Protein AF-A0A517JZ63-F1 (afdb_monomer)

InterPro domains:
  IPR010921 Trp repressor/replication initiator [SSF48295] (14-66)
  IPR036388 Winged helix-like DNA-binding domain superfamily [G3DSA:1.10.10.10] (9-77)

Foldseek 3Di:
DDPPLCDLVNDDPVLLVQLVVLCVLCVCVVVVNDDLVVSCVVVVNDSVVSVQNVVLCVVNNSVSSRDDDPPCVPPDPDDPVVVCVVVVVVVD

Solvent-accessible surface area (backbone atoms only — not comparable to full-atom values): 5677 Å² total; per-residue (Å²): 130,83,78,75,75,78,51,68,84,79,47,57,65,73,48,48,53,53,14,49,55,52,46,65,66,49,42,44,43,76,73,67,76,39,53,63,68,57,49,18,67,78,68,75,42,60,54,70,55,53,53,50,44,53,52,31,29,76,77,50,39,70,54,40,47,36,79,75,76,6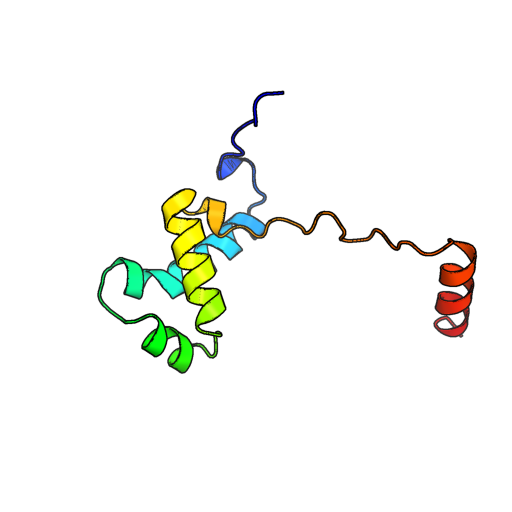4,90,60,74,87,64,68,101,60,62,68,69,62,52,53,63,63,53,54,75,76,76,117

Sequence (92 aa):
MKNKEKCLTNFSEAKRKKATQKYNIIKPFILGEQSLSSISKSKGIALSTLYRWNKSYKEQGLKGLIYATRADKGTRKIEPMIIDEIERPALM

pLDDT: mean 82.31, std 15.7, range [36.53, 96.5]

Secondary structure (DSSP, 8-state):
-------GGGS-HHHHHHHHHHHHHHHHHHTTSS-HHHHHHHHT--HHHHHHHHHHHHHHGGGGGSPPPPTTTT---S-HHHHHHHHGGG--

Structure (mmCIF, N/CA/C/O backbone):
data_AF-A0A517JZ63-F1
#
_entry.id   AF-A0A517JZ63-F1
#
loop_
_atom_site.group_PDB
_atom_site.id
_atom_site.type_symbol
_atom_site.label_atom_id
_atom_site.label_alt_id
_atom_site.label_comp_id
_atom_site.label_asym_id
_atom_site.label_entity_id
_atom_site.label_seq_id
_atom_site.pdbx_PDB_ins_code
_atom_site.Cartn_x
_atom_site.Cartn_y
_atom_site.Cartn_z
_atom_site.occupancy
_atom_site.B_iso_or_equiv
_atom_site.auth_seq_id
_atom_site.auth_comp_id
_atom_site.auth_asym_id
_atom_site.auth_atom_id
_atom_site.pdbx_PDB_model_num
ATOM 1 N N . MET A 1 1 ? 22.955 12.017 -12.384 1.00 36.53 1 MET A N 1
ATOM 2 C CA . MET A 1 1 ? 21.926 12.366 -13.394 1.00 36.53 1 MET A CA 1
ATOM 3 C C . MET A 1 1 ? 20.595 12.523 -12.676 1.00 36.53 1 MET A C 1
ATOM 5 O O . MET A 1 1 ? 20.146 11.571 -12.050 1.00 36.53 1 MET A O 1
ATOM 9 N N . LYS A 1 2 ? 20.040 13.743 -12.656 1.00 37.41 2 LYS A N 1
ATOM 10 C CA . LYS A 1 2 ? 18.840 14.104 -11.884 1.00 37.41 2 LYS A CA 1
ATOM 11 C C . LYS A 1 2 ? 17.685 13.162 -12.237 1.00 37.41 2 LYS A C 1
ATOM 13 O O . LYS A 1 2 ? 17.348 13.008 -13.409 1.00 37.41 2 LYS A O 1
ATOM 18 N N . ASN A 1 3 ? 17.137 12.513 -11.212 1.00 46.28 3 ASN A N 1
ATOM 19 C CA . ASN A 1 3 ? 15.971 11.642 -11.277 1.00 46.28 3 ASN A CA 1
ATOM 20 C C . ASN A 1 3 ? 14.850 12.422 -11.980 1.00 46.28 3 ASN A C 1
ATOM 22 O O . ASN A 1 3 ? 14.255 13.309 -11.377 1.00 46.28 3 ASN A O 1
ATOM 26 N N . LYS A 1 4 ? 14.590 12.147 -13.266 1.00 47.22 4 LYS A N 1
ATOM 27 C CA . LYS A 1 4 ? 13.364 12.606 -13.928 1.00 47.22 4 LYS A CA 1
ATOM 28 C C . LYS A 1 4 ? 12.236 12.020 -13.098 1.00 47.22 4 LYS A C 1
ATOM 30 O O . LYS A 1 4 ? 11.996 10.811 -13.157 1.00 47.22 4 LYS A O 1
ATOM 35 N N . GLU A 1 5 ? 11.613 12.837 -12.261 1.00 54.81 5 GLU A N 1
ATOM 36 C CA . GLU A 1 5 ? 10.476 12.429 -11.462 1.00 54.81 5 GLU A CA 1
ATOM 37 C C . GLU A 1 5 ? 9.421 11.912 -12.433 1.00 54.81 5 GLU A C 1
ATOM 39 O O . GLU A 1 5 ? 8.773 12.668 -13.143 1.00 54.81 5 GLU A O 1
ATOM 44 N N . LYS A 1 6 ? 9.321 10.585 -12.566 1.00 63.69 6 LYS A N 1
ATOM 45 C CA . LYS A 1 6 ? 8.336 9.971 -13.458 1.00 63.69 6 LYS A CA 1
ATOM 46 C C . LYS A 1 6 ? 6.953 10.393 -12.971 1.00 63.69 6 LYS A C 1
ATOM 48 O O . LYS A 1 6 ? 6.507 9.869 -11.955 1.00 63.69 6 LYS A O 1
ATOM 53 N N . CYS A 1 7 ? 6.321 11.357 -13.626 1.00 70.81 7 CYS A N 1
ATOM 54 C CA . CYS A 1 7 ? 4.961 11.776 -13.318 1.00 70.81 7 CYS A CA 1
ATOM 55 C C . CYS A 1 7 ? 3.993 10.617 -13.576 1.00 70.81 7 CYS A C 1
ATOM 57 O O . CYS A 1 7 ? 4.288 9.702 -14.347 1.00 70.81 7 CYS A O 1
ATOM 59 N N . LEU A 1 8 ? 2.821 10.644 -12.938 1.00 74.69 8 LEU A N 1
ATOM 60 C CA . LEU A 1 8 ? 1.781 9.627 -13.143 1.00 74.69 8 LEU A CA 1
ATOM 61 C C . LEU A 1 8 ? 1.413 9.443 -14.620 1.00 74.69 8 LEU A C 1
ATOM 63 O O . LEU A 1 8 ? 1.149 8.324 -15.057 1.00 74.69 8 LEU A O 1
ATOM 67 N N . THR A 1 9 ? 1.445 10.531 -15.383 1.00 79.94 9 THR A N 1
ATOM 68 C CA . THR A 1 9 ? 1.168 10.588 -16.822 1.00 79.94 9 THR A CA 1
ATOM 69 C C . THR A 1 9 ? 2.164 9.792 -17.668 1.00 79.94 9 THR A C 1
ATOM 71 O O . THR A 1 9 ? 1.798 9.326 -18.740 1.00 79.94 9 THR A O 1
ATOM 74 N N . ASN A 1 10 ? 3.381 9.541 -17.175 1.00 83.44 10 ASN A N 1
ATOM 75 C CA . ASN A 1 10 ? 4.405 8.774 -17.892 1.00 83.44 10 ASN A CA 1
ATOM 76 C C . ASN A 1 10 ? 4.186 7.252 -17.819 1.00 83.44 10 ASN A C 1
ATOM 78 O O . ASN A 1 10 ? 4.965 6.488 -18.390 1.00 83.44 10 ASN A O 1
ATOM 82 N N . PHE A 1 11 ? 3.175 6.782 -17.085 1.00 82.94 11 PHE A N 1
ATOM 83 C CA . PHE A 1 11 ? 2.870 5.361 -16.971 1.00 82.94 11 PHE A CA 1
ATOM 84 C C . PHE A 1 11 ? 1.718 4.958 -17.893 1.00 82.94 11 PHE A C 1
ATOM 86 O O . PHE A 1 11 ? 0.705 5.648 -17.996 1.00 82.94 11 PHE A O 1
ATOM 93 N N . SER A 1 12 ? 1.841 3.767 -18.489 1.00 86.62 12 SER A N 1
ATOM 94 C CA . SER A 1 12 ? 0.769 3.133 -19.266 1.00 86.62 12 SER A CA 1
ATOM 95 C C . SER A 1 12 ? -0.546 3.118 -18.486 1.00 86.62 12 SER A C 1
ATOM 97 O O . SER A 1 12 ? -0.543 2.895 -17.270 1.00 86.62 12 SER A O 1
ATOM 99 N N . GLU A 1 13 ? -1.667 3.244 -19.182 1.00 87.19 13 GLU A N 1
ATOM 100 C CA . GLU A 1 13 ? -3.001 3.246 -18.579 1.00 87.19 13 GLU A CA 1
ATOM 101 C C . GLU A 1 13 ? -3.260 2.033 -17.675 1.00 87.19 13 GLU A C 1
ATOM 103 O O . GLU A 1 13 ? -3.700 2.198 -16.540 1.00 87.19 13 GLU A O 1
ATOM 108 N N . ALA A 1 14 ? -2.855 0.829 -18.092 1.00 87.56 14 ALA A N 1
ATOM 109 C CA . ALA A 1 14 ? -2.978 -0.380 -17.276 1.00 87.56 14 ALA A CA 1
ATOM 110 C C . ALA A 1 14 ? -2.277 -0.263 -15.905 1.00 87.56 14 ALA A C 1
ATOM 112 O O . ALA A 1 14 ? -2.782 -0.746 -14.890 1.00 87.56 14 ALA A O 1
ATOM 113 N N . LYS A 1 15 ? -1.118 0.406 -15.851 1.00 87.38 15 LYS A N 1
ATOM 114 C CA . LYS A 1 15 ? -0.383 0.656 -14.598 1.00 87.38 15 LYS A CA 1
ATOM 115 C C . LYS A 1 15 ? -1.095 1.692 -13.734 1.00 87.38 15 LYS A C 1
ATOM 117 O O . LYS A 1 15 ? -1.201 1.480 -12.528 1.00 87.38 15 LYS A O 1
ATOM 122 N N . ARG A 1 16 ? -1.613 2.763 -14.346 1.00 89.88 16 ARG A N 1
ATOM 123 C CA . ARG A 1 16 ? -2.421 3.778 -13.653 1.00 89.88 16 ARG A CA 1
ATOM 124 C C . ARG A 1 16 ? -3.680 3.150 -13.054 1.00 89.88 16 AR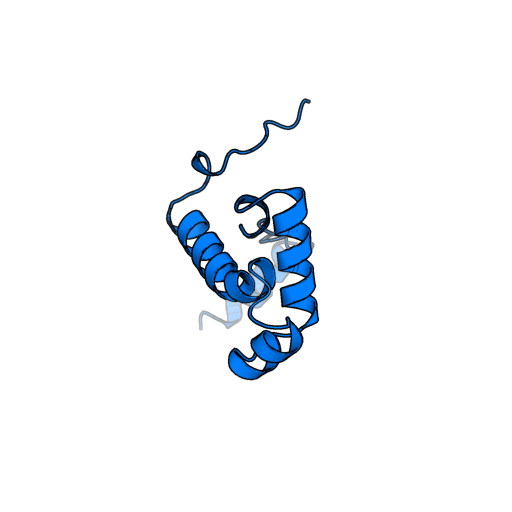G A C 1
ATOM 126 O O . ARG A 1 16 ? -3.900 3.284 -11.858 1.00 89.88 16 ARG A O 1
ATOM 133 N N . LYS A 1 17 ? -4.416 2.345 -13.828 1.00 90.75 17 LYS A N 1
ATOM 134 C CA . LYS A 1 17 ? -5.615 1.622 -13.376 1.00 90.75 17 LYS A CA 1
ATOM 135 C C . LYS A 1 17 ? -5.327 0.706 -12.184 1.00 90.75 17 LYS A C 1
ATOM 137 O O . LYS A 1 17 ? -6.059 0.743 -11.199 1.00 90.75 17 LYS A O 1
ATOM 142 N N . LYS A 1 18 ? -4.228 -0.058 -12.219 1.00 90.75 18 LYS A N 1
ATOM 143 C CA . LYS A 1 18 ? -3.801 -0.887 -11.075 1.00 90.75 18 LYS A CA 1
ATOM 144 C C . LYS A 1 18 ? -3.465 -0.054 -9.836 1.00 90.75 18 LYS A C 1
ATOM 146 O O . LYS A 1 18 ? -3.806 -0.456 -8.728 1.00 90.75 18 LYS A O 1
ATOM 151 N N . ALA A 1 19 ? -2.809 1.094 -9.997 1.00 91.62 19 ALA A N 1
ATOM 152 C CA . ALA A 1 19 ? -2.542 1.995 -8.877 1.00 91.62 19 ALA A CA 1
ATOM 153 C C . ALA A 1 19 ? -3.837 2.571 -8.286 1.00 91.62 19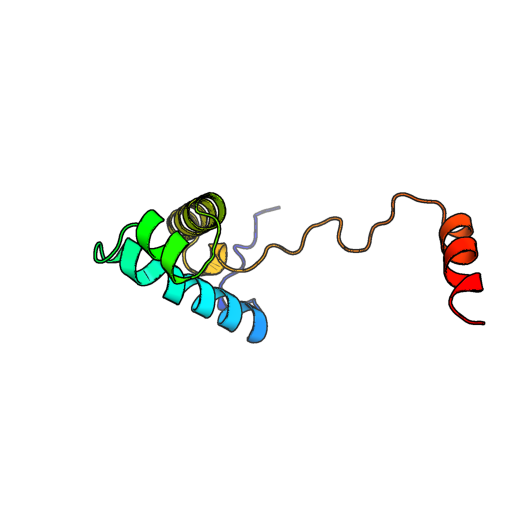 ALA A C 1
ATOM 155 O O . ALA A 1 19 ? -3.994 2.568 -7.068 1.00 91.62 19 ALA A O 1
ATOM 156 N N . THR A 1 20 ? -4.796 2.962 -9.129 1.00 93.19 20 THR A N 1
ATOM 157 C CA . THR A 1 20 ? -6.125 3.415 -8.694 1.00 93.19 20 THR A CA 1
ATOM 158 C C . THR A 1 20 ? -6.884 2.321 -7.942 1.00 93.19 20 THR A C 1
ATOM 160 O O . THR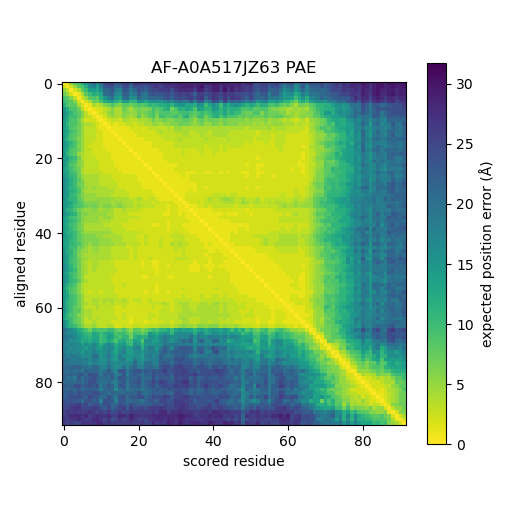 A 1 20 ? -7.471 2.591 -6.900 1.00 93.19 20 THR A O 1
ATOM 163 N N . GLN A 1 21 ? -6.826 1.066 -8.400 1.00 94.19 21 GLN A N 1
ATOM 164 C CA . GLN A 1 21 ? -7.433 -0.067 -7.687 1.00 94.19 21 GLN A CA 1
ATOM 165 C C . GLN A 1 21 ? -6.852 -0.231 -6.277 1.00 94.19 21 GLN A C 1
ATOM 167 O O . GLN A 1 21 ? -7.603 -0.385 -5.318 1.00 94.19 21 GLN A O 1
ATOM 172 N N . LYS A 1 22 ? -5.524 -0.143 -6.132 1.00 93.81 22 LYS A N 1
ATOM 173 C CA . LYS A 1 22 ? -4.870 -0.183 -4.814 1.00 93.81 22 LYS A CA 1
ATOM 174 C C . LYS A 1 22 ? -5.262 1.001 -3.943 1.00 93.81 22 LYS A C 1
ATOM 176 O O . LYS A 1 22 ? -5.514 0.814 -2.758 1.00 93.81 22 LYS A O 1
ATOM 181 N N . TYR A 1 23 ? -5.329 2.197 -4.525 1.00 95.19 23 TYR A N 1
ATOM 182 C CA . TYR A 1 23 ? -5.767 3.392 -3.813 1.00 95.19 23 TYR A CA 1
ATOM 183 C C . TYR A 1 23 ? -7.174 3.202 -3.252 1.00 95.19 23 TYR A C 1
ATOM 185 O O . TYR A 1 23 ? -7.373 3.408 -2.064 1.00 95.19 23 TYR A O 1
ATOM 193 N N . ASN A 1 24 ? -8.118 2.702 -4.052 1.00 95.75 24 ASN A N 1
ATOM 194 C CA . ASN A 1 24 ? -9.488 2.451 -3.601 1.00 95.75 24 ASN A CA 1
ATOM 195 C C . ASN A 1 24 ? -9.568 1.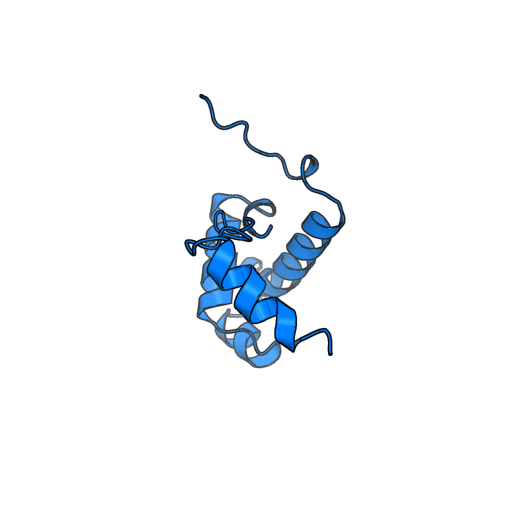460 -2.427 1.00 95.75 24 ASN A C 1
ATOM 197 O O . ASN A 1 24 ? -10.488 1.552 -1.623 1.00 95.75 24 ASN A O 1
ATOM 201 N N . ILE A 1 25 ? -8.603 0.542 -2.302 1.00 95.94 25 ILE A N 1
ATOM 202 C CA . ILE A 1 25 ? -8.514 -0.388 -1.168 1.00 95.94 25 ILE A CA 1
ATOM 203 C C . ILE A 1 25 ? -8.048 0.325 0.107 1.00 95.94 25 ILE A C 1
ATOM 205 O O . ILE A 1 25 ? -8.598 0.069 1.171 1.00 95.94 25 ILE A O 1
ATOM 209 N N . ILE A 1 26 ? -7.043 1.204 0.022 1.00 95.50 26 ILE A N 1
ATOM 210 C CA . ILE A 1 26 ? -6.496 1.913 1.196 1.00 95.50 26 ILE A CA 1
ATOM 211 C C . ILE A 1 26 ? -7.216 3.235 1.499 1.00 95.50 26 ILE A C 1
ATOM 213 O O . ILE A 1 26 ? -7.025 3.797 2.574 1.00 95.50 26 ILE A O 1
ATOM 217 N N . LYS A 1 27 ? -8.053 3.728 0.579 1.00 96.00 27 LYS A N 1
ATOM 218 C CA . LYS A 1 27 ? -8.807 4.981 0.698 1.00 96.00 27 LYS A CA 1
ATOM 219 C C . LYS A 1 27 ? -9.621 5.066 1.998 1.00 96.00 27 LYS A C 1
ATOM 221 O O . LYS A 1 27 ? -9.476 6.089 2.660 1.00 96.00 27 LYS A O 1
ATOM 226 N N . PRO A 1 28 ? -10.376 4.032 2.428 1.00 96.06 28 PRO A N 1
ATOM 227 C CA . PRO A 1 28 ? -11.114 4.091 3.693 1.00 96.06 28 PRO A CA 1
ATOM 228 C C . PRO A 1 28 ? -10.205 4.324 4.905 1.00 96.06 28 PRO A C 1
ATOM 230 O O . PRO A 1 28 ? -10.585 5.014 5.841 1.00 96.06 28 PRO A O 1
ATOM 233 N N . PHE A 1 29 ? -8.972 3.810 4.885 1.00 96.31 29 PHE A N 1
ATOM 234 C CA . PHE A 1 29 ? -8.002 4.086 5.946 1.00 96.31 29 PHE A CA 1
ATOM 235 C C . PHE A 1 29 ? -7.438 5.504 5.880 1.00 96.31 29 PHE A C 1
ATOM 237 O O . PHE A 1 29 ? -7.269 6.144 6.913 1.00 96.31 29 PHE A O 1
ATOM 244 N N . ILE A 1 30 ? -7.173 6.017 4.677 1.00 93.69 30 ILE A N 1
ATOM 245 C CA . ILE A 1 30 ? -6.701 7.397 4.482 1.00 93.69 30 ILE A CA 1
ATOM 246 C C . ILE A 1 30 ? -7.752 8.406 4.964 1.00 93.69 30 ILE A C 1
ATOM 248 O O . ILE A 1 30 ? -7.389 9.431 5.533 1.00 93.69 30 ILE A O 1
ATOM 252 N N . LEU A 1 31 ? -9.034 8.101 4.754 1.00 94.69 31 LEU A N 1
ATOM 253 C CA . LEU A 1 31 ? -10.165 8.909 5.212 1.00 94.69 31 LEU A CA 1
ATOM 254 C C . LEU A 1 31 ? -10.495 8.721 6.703 1.00 94.69 31 LEU A C 1
ATOM 256 O O . LEU A 1 31 ? -11.354 9.424 7.221 1.00 94.69 31 LEU A O 1
ATOM 260 N N . GLY A 1 32 ? -9.824 7.797 7.398 1.00 93.50 32 GLY A N 1
ATOM 261 C CA . GLY A 1 32 ? -10.079 7.506 8.812 1.00 93.50 32 GLY A CA 1
ATOM 262 C C . GLY A 1 32 ? -11.337 6.669 9.078 1.00 93.50 32 GLY A C 1
ATOM 263 O O . GLY A 1 32 ? -11.706 6.484 10.231 1.00 93.50 32 GLY A O 1
ATOM 264 N N . GLU A 1 33 ? -11.975 6.131 8.039 1.00 95.19 33 GLU A N 1
ATOM 265 C CA . GLU A 1 33 ? -13.221 5.35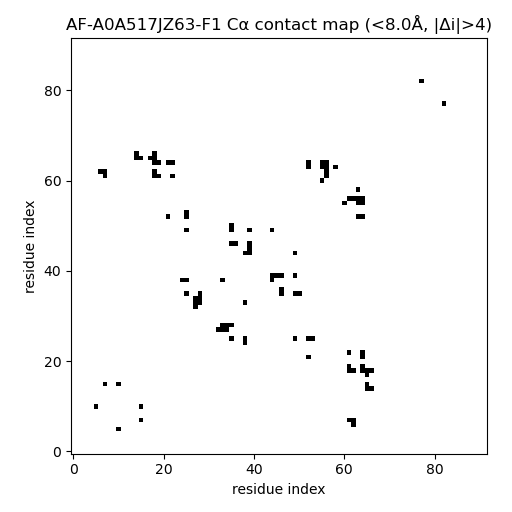9 8.127 1.00 95.19 33 GLU A CA 1
ATOM 266 C C . GLU A 1 33 ? -12.991 3.915 8.598 1.00 95.19 33 GLU A C 1
ATOM 268 O O . GLU A 1 33 ? -13.836 3.329 9.270 1.00 95.19 33 GLU A O 1
ATOM 273 N N . GLN A 1 34 ? -11.861 3.303 8.226 1.00 94.69 34 GLN A N 1
ATOM 274 C CA . GLN A 1 34 ? -11.539 1.916 8.582 1.00 94.69 34 GLN A CA 1
ATOM 275 C C . GLN A 1 34 ? -10.069 1.748 8.943 1.00 94.69 34 GLN A C 1
ATOM 277 O O . GLN A 1 34 ? -9.190 2.335 8.321 1.00 94.69 34 GLN A O 1
ATOM 282 N N . SER A 1 35 ? -9.768 0.861 9.890 1.00 96.44 35 SER A N 1
ATOM 283 C CA . SER A 1 35 ? -8.388 0.468 10.175 1.00 96.44 35 SER A CA 1
ATOM 284 C C . SER A 1 35 ? -7.808 -0.425 9.066 1.00 96.44 35 SER A C 1
ATOM 286 O O . SER A 1 35 ? -8.520 -1.194 8.413 1.00 96.44 35 SER A O 1
ATOM 288 N N . LEU A 1 36 ? -6.478 -0.416 8.906 1.00 94.69 36 LEU A N 1
ATOM 289 C CA . LEU A 1 36 ? -5.794 -1.352 8.002 1.00 94.69 36 LEU A CA 1
ATOM 290 C C . LEU A 1 36 ? -6.040 -2.823 8.376 1.00 94.69 36 LEU A C 1
ATOM 292 O O . LEU A 1 36 ? -6.063 -3.680 7.495 1.00 94.69 36 LEU A O 1
ATOM 296 N N . SER A 1 37 ? -6.254 -3.124 9.660 1.00 95.62 37 SER A N 1
ATOM 297 C CA . SER A 1 37 ? -6.586 -4.474 10.122 1.00 95.62 37 SER A CA 1
ATOM 298 C C . SER A 1 37 ? -7.977 -4.923 9.664 1.00 95.62 37 SER A C 1
ATOM 300 O O . SER A 1 37 ? -8.129 -6.073 9.253 1.00 95.62 37 SER A O 1
ATOM 302 N N . SER A 1 38 ? -8.970 -4.028 9.656 1.00 96.50 38 SER A N 1
ATOM 303 C CA . SER A 1 38 ? -10.308 -4.314 9.115 1.00 96.50 38 SER A CA 1
ATOM 304 C C . SER A 1 38 ? -10.263 -4.557 7.601 1.00 96.50 38 SER A C 1
ATOM 306 O O . SER A 1 38 ? -10.795 -5.549 7.092 1.00 96.50 38 SER A O 1
ATOM 308 N N . ILE A 1 39 ? -9.532 -3.707 6.873 1.00 96.12 39 ILE A N 1
ATOM 309 C CA . ILE A 1 39 ? -9.343 -3.844 5.421 1.00 96.12 39 ILE A CA 1
ATOM 310 C C . ILE A 1 39 ? -8.613 -5.154 5.087 1.00 96.12 39 ILE A C 1
ATOM 312 O O . ILE A 1 39 ? -8.984 -5.851 4.145 1.00 96.12 39 ILE A O 1
ATOM 316 N N . SER A 1 40 ? -7.599 -5.518 5.878 1.00 96.38 40 SER A N 1
ATOM 317 C CA . SER A 1 40 ? -6.850 -6.768 5.716 1.00 96.38 40 SER A CA 1
ATOM 318 C C . SER A 1 40 ? -7.766 -7.988 5.781 1.00 96.38 40 SER A C 1
ATOM 320 O O . SER A 1 40 ? -7.737 -8.821 4.874 1.00 96.38 40 SER A O 1
ATOM 322 N N . LYS A 1 41 ? -8.629 -8.050 6.803 1.00 95.88 41 LYS A N 1
ATOM 323 C CA . LYS A 1 41 ? -9.587 -9.146 6.993 1.00 95.88 41 LYS A CA 1
ATOM 324 C C . LYS A 1 41 ? -10.636 -9.194 5.881 1.00 95.88 41 LYS A C 1
ATOM 326 O O . LYS A 1 41 ? -10.872 -10.256 5.322 1.00 95.88 41 LYS A O 1
ATOM 331 N N . SER A 1 42 ? -11.229 -8.054 5.528 1.00 94.94 42 SER A N 1
ATOM 332 C CA . SER A 1 42 ? -12.319 -8.002 4.540 1.00 94.94 42 SER A CA 1
ATOM 333 C C . SER A 1 42 ? -11.870 -8.268 3.100 1.00 94.94 42 SER A C 1
ATOM 335 O O . SER A 1 42 ? -12.651 -8.772 2.297 1.00 94.94 42 SER A O 1
ATOM 337 N N . LYS A 1 43 ? -10.626 -7.923 2.748 1.00 93.25 43 LYS A N 1
ATOM 338 C CA . LYS A 1 43 ? -10.087 -8.092 1.387 1.00 93.25 43 LYS A CA 1
ATOM 339 C C . LYS A 1 43 ? -9.142 -9.284 1.236 1.00 93.25 43 LYS A C 1
ATOM 341 O O . LYS A 1 43 ? -8.704 -9.543 0.119 1.00 93.25 43 LYS A O 1
ATOM 346 N N . GLY A 1 44 ? -8.789 -9.972 2.324 1.00 93.88 44 GLY A N 1
ATOM 347 C CA . GLY A 1 44 ? -7.805 -11.059 2.303 1.00 93.88 44 GLY A CA 1
ATOM 348 C C . GLY A 1 44 ? -6.391 -10.593 1.933 1.00 93.88 44 GLY A C 1
ATOM 349 O O . GLY A 1 44 ? -5.606 -11.355 1.376 1.00 93.88 44 GLY A O 1
ATOM 350 N N . ILE A 1 45 ? -6.058 -9.325 2.196 1.00 94.00 45 ILE A N 1
ATOM 351 C CA . ILE A 1 45 ? -4.745 -8.745 1.877 1.00 94.00 45 ILE A CA 1
ATOM 352 C C . ILE A 1 45 ? -3.910 -8.708 3.148 1.00 94.00 45 ILE A C 1
ATOM 354 O O . ILE A 1 45 ? -4.368 -8.213 4.175 1.00 94.00 45 ILE A O 1
ATOM 358 N N . ALA A 1 46 ? -2.661 -9.169 3.081 1.00 95.56 46 ALA A N 1
ATOM 359 C CA . ALA A 1 46 ? -1.756 -9.129 4.224 1.00 95.56 46 ALA A CA 1
ATOM 360 C C . ALA A 1 46 ? -1.580 -7.698 4.764 1.00 95.56 46 ALA A C 1
ATOM 362 O O . ALA A 1 46 ? -1.309 -6.757 4.011 1.00 95.56 46 ALA A O 1
ATOM 363 N N . LEU A 1 47 ? -1.663 -7.548 6.086 1.00 96.25 47 LEU A N 1
ATOM 364 C CA . LEU A 1 47 ? -1.565 -6.257 6.767 1.00 96.25 47 LEU A CA 1
ATOM 365 C C . LEU A 1 47 ? -0.263 -5.506 6.426 1.00 96.25 47 LEU A C 1
ATOM 367 O O . LEU A 1 47 ? -0.284 -4.306 6.156 1.00 96.25 47 LEU A O 1
ATOM 371 N N . SER A 1 48 ? 0.860 -6.226 6.337 1.00 95.94 48 SER A N 1
ATOM 372 C CA . SER A 1 48 ? 2.165 -5.688 5.921 1.00 95.94 48 SER A CA 1
ATOM 373 C C . SER A 1 48 ? 2.138 -5.055 4.524 1.00 95.94 48 SER A C 1
ATOM 375 O O . SER A 1 48 ? 2.775 -4.027 4.287 1.00 95.94 48 SER A O 1
ATOM 377 N N . THR A 1 49 ? 1.356 -5.624 3.601 1.00 94.94 49 THR A N 1
ATOM 378 C CA . THR A 1 49 ? 1.186 -5.094 2.242 1.00 94.94 49 THR A CA 1
ATOM 379 C C . THR A 1 49 ? 0.428 -3.774 2.269 1.00 94.94 49 THR A C 1
ATOM 381 O O . THR A 1 49 ? 0.839 -2.823 1.603 1.00 94.94 49 THR A O 1
ATOM 384 N N . LEU A 1 50 ? -0.630 -3.684 3.078 1.00 96.00 50 LEU A N 1
ATOM 385 C CA . LEU A 1 50 ? -1.403 -2.454 3.229 1.00 96.00 50 LEU A CA 1
ATOM 386 C C . LEU A 1 50 ? -0.581 -1.338 3.886 1.00 96.00 50 LEU A C 1
ATOM 388 O O . LEU A 1 50 ? -0.598 -0.210 3.395 1.00 96.00 50 LEU A O 1
ATOM 392 N N . TYR A 1 51 ? 0.206 -1.648 4.924 1.00 95.38 51 TYR A N 1
ATOM 393 C CA . TYR A 1 51 ? 1.143 -0.685 5.519 1.00 95.38 51 TYR A CA 1
ATOM 394 C C . TYR A 1 51 ? 2.156 -0.173 4.497 1.00 95.38 51 TYR A C 1
ATOM 396 O O . TYR A 1 51 ? 2.383 1.035 4.404 1.00 95.38 51 TYR A O 1
ATOM 404 N N . ARG A 1 52 ? 2.730 -1.076 3.693 1.00 94.38 52 ARG A N 1
ATOM 405 C CA . ARG A 1 52 ? 3.668 -0.709 2.629 1.00 94.38 52 ARG A CA 1
ATOM 406 C C . ARG A 1 52 ? 3.016 0.205 1.592 1.00 94.38 52 ARG A C 1
ATOM 408 O O . ARG A 1 52 ? 3.616 1.208 1.227 1.00 94.38 52 ARG A O 1
ATOM 415 N N . TRP A 1 53 ? 1.798 -0.103 1.143 1.00 95.25 53 TRP A N 1
ATOM 416 C CA . TRP A 1 53 ? 1.062 0.750 0.202 1.00 95.25 53 TRP A CA 1
ATOM 417 C C . TRP A 1 53 ? 0.757 2.122 0.790 1.00 95.25 53 TRP A C 1
ATOM 419 O O . TRP A 1 53 ? 0.993 3.125 0.124 1.00 95.25 53 TRP A O 1
ATOM 429 N N . ASN A 1 54 ? 0.293 2.175 2.037 1.00 94.75 54 ASN A N 1
ATOM 430 C CA . ASN A 1 54 ? 0.021 3.430 2.724 1.00 94.75 54 ASN A CA 1
ATOM 431 C C . ASN A 1 54 ? 1.289 4.289 2.864 1.00 94.75 54 ASN A C 1
ATOM 433 O O . ASN A 1 54 ? 1.258 5.478 2.561 1.00 94.75 54 ASN A O 1
ATOM 437 N N . LYS A 1 55 ? 2.422 3.686 3.251 1.00 94.25 55 LYS A N 1
ATOM 438 C CA . LYS A 1 55 ? 3.714 4.382 3.323 1.00 94.25 55 LYS A CA 1
ATOM 439 C C . LYS A 1 55 ? 4.127 4.940 1.957 1.00 94.25 55 LYS A C 1
ATOM 441 O O . LYS A 1 55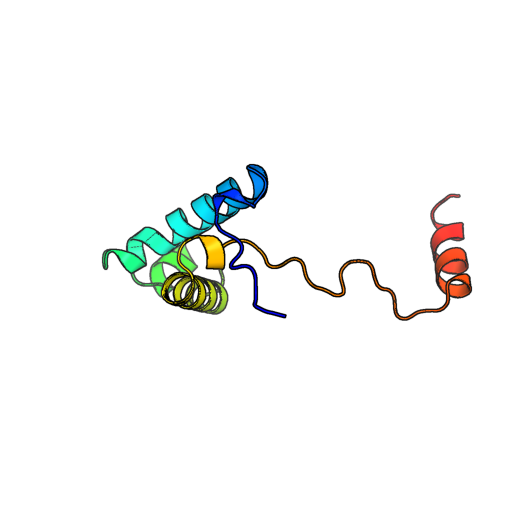 ? 4.377 6.134 1.839 1.00 94.25 55 LYS A O 1
ATOM 446 N N . SER A 1 56 ? 4.118 4.109 0.912 1.00 92.50 56 SER A N 1
ATOM 447 C CA . SER A 1 56 ? 4.476 4.545 -0.445 1.00 92.50 56 SER A CA 1
ATOM 448 C C . SER A 1 56 ? 3.539 5.626 -0.987 1.00 92.50 56 SER A C 1
ATOM 450 O O . SER A 1 56 ? 3.990 6.522 -1.696 1.00 92.50 56 SER A O 1
ATOM 452 N N . TYR A 1 57 ? 2.250 5.568 -0.646 1.00 93.38 57 TYR A N 1
ATOM 453 C CA . TYR A 1 57 ? 1.289 6.603 -1.013 1.00 93.38 57 TYR A CA 1
ATOM 454 C C . TYR A 1 57 ? 1.563 7.929 -0.295 1.00 93.3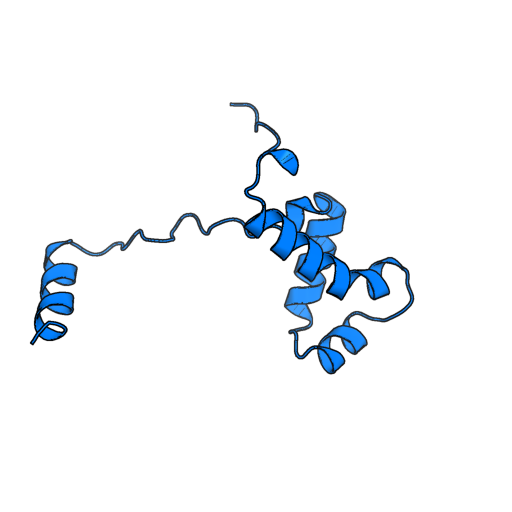8 57 TYR A C 1
ATOM 456 O O . TYR A 1 57 ? 1.522 8.974 -0.933 1.00 93.38 57 TYR A O 1
ATOM 464 N N . LYS A 1 58 ? 1.893 7.910 1.002 1.00 91.81 58 LYS A N 1
ATOM 465 C CA . LYS A 1 58 ? 2.250 9.132 1.742 1.00 91.81 58 LYS A CA 1
ATOM 466 C C . LYS A 1 58 ? 3.499 9.816 1.183 1.00 91.81 58 LYS A C 1
ATOM 468 O O . LYS A 1 58 ? 3.552 11.036 1.146 1.00 91.81 58 LYS A O 1
ATOM 473 N N . GLU A 1 59 ? 4.480 9.037 0.736 1.00 91.94 59 GLU A N 1
ATOM 474 C CA . GLU A 1 59 ? 5.753 9.563 0.227 1.00 91.94 59 GLU A CA 1
ATOM 475 C C . GLU A 1 59 ? 5.680 10.020 -1.240 1.00 91.94 59 GLU A C 1
ATOM 477 O O . GLU A 1 59 ? 6.371 10.955 -1.628 1.00 91.94 59 GLU A O 1
ATOM 482 N N . GLN A 1 60 ? 4.890 9.342 -2.084 1.00 89.25 60 GLN A N 1
ATOM 483 C CA . GLN A 1 60 ? 4.948 9.505 -3.549 1.00 89.25 60 GLN A CA 1
ATOM 484 C C . GLN A 1 60 ? 3.570 9.694 -4.204 1.00 89.25 60 GLN A C 1
ATOM 486 O O . GLN A 1 60 ? 3.453 9.684 -5.433 1.00 89.25 60 GLN A O 1
ATOM 491 N N . GLY A 1 61 ? 2.502 9.804 -3.416 1.00 91.00 61 GLY A N 1
ATOM 492 C CA . GLY A 1 61 ? 1.125 9.834 -3.902 1.00 91.00 61 GLY A CA 1
ATOM 493 C C . GLY A 1 61 ? 0.738 8.564 -4.664 1.00 91.00 61 GLY A C 1
ATOM 494 O O . GLY A 1 61 ? 1.269 7.471 -4.447 1.00 91.00 61 GLY A O 1
ATOM 495 N N . LEU A 1 62 ? -0.176 8.704 -5.629 1.00 90.38 62 LEU A N 1
ATOM 496 C CA . LEU A 1 62 ? -0.677 7.581 -6.434 1.00 90.38 62 LEU A CA 1
ATOM 497 C C . LEU A 1 6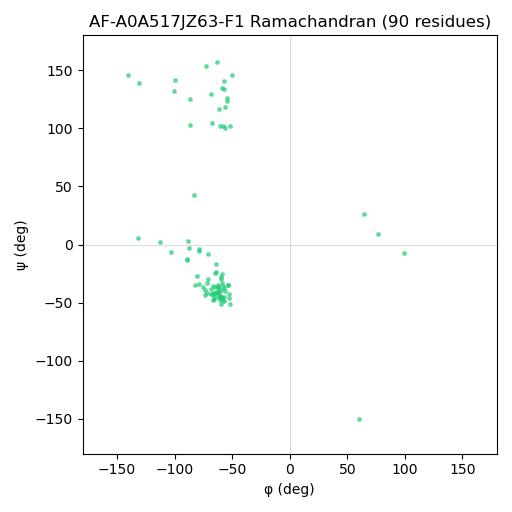2 ? 0.446 6.852 -7.204 1.00 90.38 62 LEU A C 1
ATOM 499 O O . LEU A 1 62 ? 0.335 5.663 -7.503 1.00 90.38 62 LEU A O 1
ATOM 503 N N . LYS A 1 63 ? 1.553 7.548 -7.498 1.00 89.50 63 LYS A N 1
ATOM 504 C CA . LYS A 1 63 ? 2.717 6.979 -8.187 1.00 89.50 63 LYS A CA 1
ATOM 505 C C . LYS A 1 63 ? 3.380 5.893 -7.346 1.00 89.50 63 LYS A C 1
ATOM 507 O O . LYS A 1 63 ? 3.788 4.879 -7.905 1.00 89.50 63 LYS A O 1
ATOM 512 N N . GLY A 1 64 ? 3.417 6.056 -6.023 1.00 88.12 64 GLY A N 1
ATOM 513 C CA . GLY A 1 64 ? 3.965 5.060 -5.098 1.00 88.12 64 GLY A CA 1
ATOM 514 C C . GLY A 1 64 ? 3.197 3.734 -5.087 1.00 88.12 64 GLY A C 1
ATOM 515 O O . GLY A 1 64 ? 3.721 2.716 -4.644 1.00 88.12 64 GLY A O 1
ATOM 516 N N . LEU A 1 65 ? 1.966 3.714 -5.608 1.00 92.12 65 LEU A N 1
ATOM 517 C CA . LEU A 1 65 ? 1.151 2.501 -5.728 1.00 92.12 65 LEU A CA 1
ATOM 518 C C . LEU A 1 65 ? 1.375 1.758 -7.053 1.00 92.12 65 LEU A C 1
ATOM 520 O O . LEU A 1 65 ? 0.994 0.584 -7.187 1.00 92.12 65 LEU A O 1
ATOM 524 N N . ILE A 1 66 ? 2.023 2.398 -8.027 1.00 89.25 66 ILE A N 1
ATOM 525 C CA . ILE A 1 66 ? 2.442 1.739 -9.260 1.00 89.25 66 ILE A CA 1
ATOM 526 C C . ILE A 1 66 ? 3.552 0.748 -8.907 1.00 89.25 66 ILE A C 1
ATOM 528 O O . ILE A 1 66 ? 4.522 1.088 -8.237 1.00 89.25 66 ILE A O 1
ATOM 532 N N . TYR A 1 67 ? 3.415 -0.503 -9.356 1.00 72.88 67 TYR A N 1
ATOM 533 C CA . TYR A 1 67 ? 4.480 -1.490 -9.196 1.00 72.88 67 TYR A CA 1
ATOM 534 C C . TYR A 1 67 ? 5.771 -0.960 -9.828 1.00 72.88 67 TYR A C 1
ATOM 536 O O . TYR A 1 67 ? 5.830 -0.767 -11.046 1.00 72.88 67 TYR A O 1
ATOM 544 N N . ALA A 1 68 ? 6.814 -0.785 -9.016 1.00 64.75 68 ALA A N 1
ATOM 545 C CA . ALA A 1 68 ? 8.169 -0.777 -9.534 1.00 64.75 68 ALA A CA 1
ATOM 546 C C . ALA A 1 68 ? 8.400 -2.157 -10.156 1.00 64.75 68 ALA A C 1
ATOM 548 O O . ALA A 1 68 ? 8.297 -3.178 -9.470 1.00 64.75 68 ALA A O 1
ATOM 549 N N . THR A 1 69 ? 8.619 -2.208 -11.469 1.00 58.34 69 THR A N 1
ATOM 550 C CA . THR A 1 69 ? 9.080 -3.439 -12.108 1.00 58.34 69 THR A CA 1
ATOM 551 C C . THR A 1 69 ? 10.348 -3.854 -11.374 1.00 58.34 69 THR A C 1
ATOM 553 O O . THR A 1 69 ? 11.242 -3.021 -11.211 1.00 58.34 69 THR A O 1
ATOM 556 N N . ARG A 1 70 ? 10.414 -5.092 -10.876 1.00 57.91 70 ARG A N 1
ATOM 557 C CA . ARG A 1 70 ? 11.647 -5.558 -10.243 1.00 57.91 70 ARG A CA 1
ATOM 558 C C . ARG A 1 70 ? 12.776 -5.471 -11.276 1.00 57.91 70 ARG A C 1
ATOM 560 O O . ARG A 1 70 ? 12.562 -5.846 -12.429 1.00 57.91 70 ARG A O 1
ATOM 567 N N . ALA A 1 71 ? 13.927 -4.938 -10.875 1.00 56.31 71 ALA A N 1
ATOM 568 C CA . ALA A 1 71 ? 15.072 -4.747 -11.766 1.00 56.31 71 ALA A CA 1
ATOM 569 C C . ALA A 1 71 ? 15.648 -6.079 -12.281 1.00 56.31 71 ALA A C 1
ATOM 571 O O . ALA A 1 71 ? 16.223 -6.114 -13.359 1.00 56.31 71 ALA A O 1
ATOM 572 N N . ASP A 1 72 ? 15.436 -7.167 -11.537 1.00 57.81 72 ASP A N 1
ATOM 573 C CA . ASP A 1 72 ? 15.875 -8.533 -11.840 1.00 57.81 72 ASP A CA 1
ATOM 574 C C . ASP A 1 72 ? 14.874 -9.331 -12.699 1.00 57.81 72 ASP A C 1
ATOM 576 O O . ASP A 1 72 ? 15.064 -10.522 -12.953 1.00 57.81 72 ASP A O 1
ATOM 580 N N . LYS A 1 73 ? 13.766 -8.718 -13.135 1.00 51.47 73 LYS A N 1
ATOM 581 C CA . LYS A 1 73 ? 12.731 -9.436 -13.882 1.00 51.47 73 LYS A CA 1
ATOM 582 C C . LYS A 1 73 ? 13.271 -9.846 -15.259 1.00 51.47 73 LYS A C 1
ATOM 584 O O . LYS A 1 73 ? 13.334 -9.019 -16.162 1.00 51.47 73 LYS A O 1
ATOM 589 N N . GLY A 1 74 ? 13.586 -11.132 -15.414 1.00 60.81 74 GLY A N 1
ATOM 590 C CA . GLY A 1 74 ? 14.112 -11.722 -16.651 1.00 60.81 74 GLY A CA 1
ATOM 591 C C . GLY A 1 74 ? 15.631 -11.905 -16.663 1.00 60.81 74 GLY A C 1
ATOM 592 O O . GLY A 1 74 ? 16.144 -12.568 -17.556 1.00 60.81 74 GLY A O 1
ATOM 593 N N . THR A 1 75 ? 16.355 -11.394 -15.663 1.00 62.84 75 THR A N 1
ATOM 594 C CA . THR A 1 75 ? 17.790 -11.667 -15.532 1.00 62.84 75 THR A CA 1
ATOM 595 C C . THR A 1 75 ? 17.980 -12.966 -14.760 1.00 62.84 75 THR A C 1
ATOM 597 O O . THR A 1 75 ? 17.828 -13.002 -13.537 1.00 62.84 75 THR A O 1
ATOM 600 N N . ARG A 1 76 ? 18.300 -14.046 -15.472 1.00 69.88 76 ARG A N 1
ATOM 601 C CA . ARG A 1 76 ? 18.788 -15.289 -14.871 1.00 69.88 76 ARG A CA 1
ATOM 602 C C . ARG A 1 76 ? 20.306 -15.146 -14.715 1.00 69.88 76 ARG A C 1
ATOM 604 O O . ARG A 1 76 ? 20.989 -14.836 -15.682 1.00 69.88 76 ARG A O 1
ATOM 611 N N . LYS A 1 77 ? 20.840 -15.329 -13.503 1.00 70.25 77 LYS A N 1
ATOM 612 C CA . LYS A 1 77 ? 22.297 -15.379 -13.247 1.00 70.25 77 LYS A CA 1
ATOM 613 C C . LYS A 1 77 ? 22.847 -16.783 -13.535 1.00 70.25 77 LYS A C 1
ATOM 615 O O . LYS A 1 77 ? 23.544 -17.354 -12.708 1.00 70.25 77 LYS A O 1
ATOM 620 N N . ILE A 1 78 ? 22.402 -17.381 -14.631 1.00 73.81 78 ILE A N 1
ATOM 621 C CA . ILE A 1 78 ? 22.665 -18.775 -14.982 1.00 73.81 78 ILE A CA 1
ATOM 622 C C . ILE A 1 78 ? 23.142 -18.767 -16.430 1.00 73.81 78 ILE A C 1
ATOM 624 O O . ILE A 1 78 ? 22.613 -17.995 -17.233 1.00 73.81 78 ILE A O 1
ATOM 628 N N . GLU A 1 79 ? 24.154 -19.576 -16.740 1.00 78.00 79 GLU A N 1
ATOM 629 C CA . GLU A 1 79 ? 24.679 -19.673 -18.099 1.00 78.00 79 GLU A CA 1
ATOM 630 C C . GLU A 1 79 ? 23.579 -20.066 -19.100 1.00 78.00 79 GLU A C 1
ATOM 632 O O . GLU A 1 79 ? 22.749 -20.926 -18.787 1.00 78.00 79 GLU A O 1
ATOM 637 N N . PRO A 1 80 ? 23.571 -19.474 -20.311 1.00 73.50 80 PRO A N 1
ATOM 638 C CA . PRO A 1 80 ? 22.564 -19.753 -21.337 1.00 73.50 80 PRO A CA 1
ATOM 639 C C . PRO A 1 80 ? 22.426 -21.244 -21.671 1.00 73.50 80 PRO A C 1
ATOM 641 O O . PRO A 1 80 ? 21.321 -21.724 -21.885 1.00 73.50 80 PRO A O 1
ATOM 644 N N . MET A 1 81 ? 23.536 -21.987 -21.631 1.00 76.56 81 MET A N 1
ATOM 645 C CA . MET A 1 81 ? 23.573 -23.425 -21.910 1.00 76.56 81 MET A CA 1
ATOM 646 C C . MET A 1 81 ? 22.678 -24.238 -20.962 1.00 76.56 81 MET A C 1
ATOM 648 O O . MET A 1 81 ? 21.979 -25.146 -21.399 1.00 76.56 81 MET A O 1
ATOM 652 N N . ILE A 1 82 ? 22.643 -23.870 -19.679 1.00 77.94 82 ILE A N 1
ATOM 653 C CA . ILE A 1 82 ? 21.827 -24.549 -18.662 1.00 77.94 82 ILE A CA 1
ATOM 654 C C . ILE A 1 82 ? 20.338 -24.238 -18.876 1.00 77.94 82 ILE A C 1
ATOM 656 O O . ILE A 1 82 ? 19.474 -25.068 -18.612 1.00 77.94 82 ILE A O 1
ATOM 660 N N . ILE A 1 83 ? 20.019 -23.036 -19.361 1.00 76.75 83 ILE A N 1
ATOM 661 C CA . ILE A 1 83 ? 18.642 -22.635 -19.666 1.00 76.75 83 ILE A CA 1
ATOM 662 C C . ILE A 1 83 ? 18.091 -23.455 -20.838 1.00 76.75 83 ILE A C 1
ATOM 664 O O . ILE A 1 83 ? 16.996 -24.003 -20.722 1.00 76.75 83 ILE A O 1
ATOM 668 N N . ASP A 1 84 ? 18.862 -23.577 -21.918 1.00 75.31 84 ASP A N 1
ATOM 669 C CA . ASP A 1 84 ? 18.474 -24.346 -23.105 1.00 75.31 84 ASP A CA 1
ATOM 670 C C . ASP A 1 84 ? 18.286 -25.837 -22.786 1.00 75.31 84 ASP A C 1
ATOM 672 O O . ASP A 1 84 ? 17.374 -26.482 -23.308 1.00 75.31 84 ASP A O 1
ATOM 676 N N . GLU A 1 85 ? 19.121 -26.387 -21.901 1.00 78.94 85 GLU A N 1
ATOM 677 C CA . GLU A 1 85 ? 19.021 -27.779 -21.457 1.00 78.94 85 GLU A CA 1
ATOM 678 C C . GLU A 1 85 ? 17.744 -28.043 -20.640 1.00 78.94 85 GLU A C 1
ATOM 680 O O . GLU A 1 85 ? 17.127 -29.094 -20.793 1.00 78.94 85 GLU A O 1
ATOM 685 N N . ILE A 1 86 ? 17.294 -27.072 -19.837 1.00 78.06 86 ILE A N 1
ATOM 686 C CA . ILE A 1 86 ? 16.041 -27.155 -19.067 1.00 78.06 86 ILE A CA 1
ATOM 687 C C . ILE A 1 86 ? 14.804 -26.955 -19.959 1.00 78.06 86 ILE A C 1
ATOM 689 O O . ILE A 1 86 ? 13.771 -27.579 -19.719 1.00 78.06 86 ILE A O 1
ATOM 693 N N . GLU A 1 87 ? 14.872 -26.084 -20.969 1.00 76.00 87 GLU A N 1
ATOM 694 C CA . GLU A 1 87 ? 13.724 -25.763 -21.832 1.00 76.00 87 GLU A CA 1
ATOM 695 C C . GLU A 1 87 ? 13.490 -26.814 -22.939 1.00 76.00 87 GLU A C 1
ATOM 697 O O . GLU A 1 87 ? 12.345 -27.035 -23.335 1.00 76.00 87 GLU A O 1
ATOM 702 N N . ARG A 1 88 ? 14.532 -27.539 -23.382 1.00 71.81 88 ARG A N 1
ATOM 703 C CA . ARG A 1 88 ? 14.429 -28.660 -24.344 1.00 71.81 88 ARG A CA 1
ATOM 704 C C . ARG A 1 88 ? 13.398 -29.743 -23.984 1.00 71.81 88 ARG A C 1
ATOM 706 O O . ARG A 1 88 ? 12.590 -30.074 -24.850 1.00 71.81 88 ARG A O 1
ATOM 713 N N . PRO A 1 89 ? 13.393 -30.319 -22.768 1.00 69.69 89 PRO A N 1
ATOM 714 C CA . PRO A 1 89 ? 12.450 -31.378 -22.407 1.00 69.69 89 PRO A CA 1
ATOM 715 C C . PRO A 1 89 ? 11.003 -30.892 -22.237 1.00 69.69 89 PRO A C 1
ATOM 717 O O . PRO A 1 89 ? 10.114 -31.720 -22.099 1.00 69.69 89 PRO A O 1
ATOM 720 N N . ALA A 1 90 ? 10.739 -29.580 -22.251 1.00 58.59 90 ALA A N 1
ATOM 721 C CA . ALA A 1 90 ? 9.383 -29.032 -22.166 1.00 58.59 90 ALA A CA 1
ATOM 722 C C . ALA A 1 90 ? 8.680 -28.894 -23.537 1.00 58.59 90 ALA A C 1
ATOM 724 O O . ALA A 1 90 ? 7.530 -28.459 -23.585 1.00 58.59 90 ALA A O 1
ATOM 725 N N . LEU A 1 91 ? 9.372 -29.219 -24.638 1.00 59.06 91 LEU A N 1
ATOM 726 C CA . LEU A 1 91 ? 8.906 -29.082 -26.029 1.00 59.06 91 LEU A CA 1
ATOM 727 C C . LEU A 1 91 ? 8.679 -30.426 -26.757 1.00 59.06 91 LEU A C 1
ATOM 729 O O . LEU A 1 91 ? 8.331 -30.407 -27.939 1.00 59.06 91 LEU A O 1
ATOM 733 N N . MET A 1 92 ? 8.867 -31.564 -26.077 1.00 52.03 92 MET A N 1
ATOM 734 C CA . MET A 1 92 ? 8.448 -32.907 -26.523 1.00 52.03 92 MET A CA 1
ATOM 735 C C . MET A 1 92 ? 7.174 -33.326 -25.797 1.00 52.03 92 MET A C 1
ATOM 737 O O . MET A 1 92 ? 6.310 -33.933 -26.466 1.00 52.03 92 MET A O 1
#

Radius of gyration: 18.82 Å; Cα contacts (8 Å, |Δi|>4): 55; chains: 1; bounding box: 38×47×37 Å

Mean predicted aligned error: 10.54 Å

Organism: Staphylococcus aureus (NCBI:txid1280)

Nearest PDB structures (foldseek):
  8ea4-assembly1_X  TM=6.123E-01  e=3.255E-02  Scytonema hofmannii
  8rkv-assembly1_R  TM=5.530E-01  e=3.843E-02  Scytonema hofmannii
  8ea4-assembly1_W  TM=5.779E-01  e=5.985E-02  Scytonema hofmannii
  7svw-assembly1_B  TM=5.449E-01  e=1.100E-01  [Scytonema hofmanni] UTEX 2349
  6kop-assembly1_F  TM=4.983E-01  e=3.225E+00  Mycobacterium tuberculosis H37Rv